Protein AF-A0A0F7Z2C5-F1 (afdb_monomer_lite)

Sequence (112 aa):
MSDGSGEPTTEVPPVTGRGIHIVVEYCKPCGFESTYLELASAVKEEYPDVEIESRLGGTGAFEIEINGQLIFSKLENGGFPYEKDLIEAIRRASNGEPLEKITKSRPPCVIL

InterPro domains:
  IPR011893 Selenoprotein, Rdx-type [PF10262] (22-91)
  IPR011893 Selenoprotein, Rdx-type [TIGR02174] (22-91)
  IPR036249 Thioredoxin-like superfamily [SSF52833] (20-95)
  IPR051441 Selenoprotein W and related [PTHR15124] (8-108)

pLDDT: mean 71.48, std 15.44, range [31.86, 89.0]

Organism: Micrurus fulvius (NCBI:txid8637)

Secondary structure (DSSP, 8-state):
----------------SSPPEEEEEE-GGGTTHHHHHHHHHHHHHH-TT-EEEEEE-STT-EEEEETTEEEEEHHHHSSPPPHHHHHHHHHHHHTT----------------

Foldseek 3Di:
DDDPPPPPPPPPDDDDDDAKEKEWEDAVVVPCVVVLVVLVVVCCVVPVRYHYHYHHDDDGWTWMAIPNRTQETCVQQVDDDDSVLVNVLRVCVVVVHDSHRPNPHDDPPDDD

Radius of gyration: 15.84 Å; chains: 1; bounding box: 52×22×54 Å

Structure (mmCIF, N/CA/C/O backbone):
data_AF-A0A0F7Z2C5-F1
#
_entry.id   AF-A0A0F7Z2C5-F1
#
loop_
_atom_site.group_PDB
_atom_site.id
_atom_site.type_symbol
_atom_site.label_atom_id
_atom_site.label_alt_id
_atom_site.label_comp_id
_atom_site.label_asym_id
_atom_site.label_entity_id
_atom_site.label_seq_id
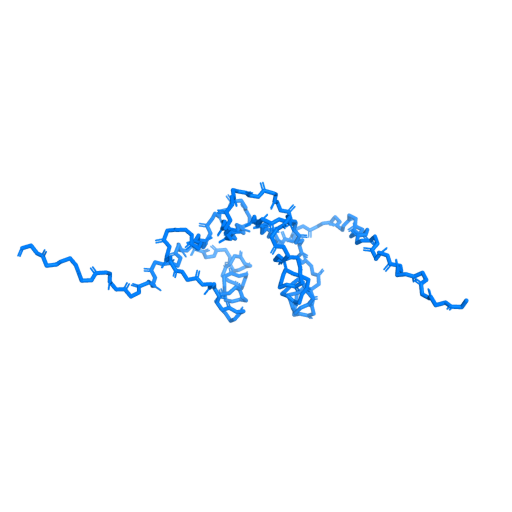_atom_site.pdbx_PDB_ins_code
_atom_site.Cartn_x
_atom_site.Cartn_y
_atom_site.Cartn_z
_atom_site.occupancy
_atom_site.B_iso_or_equiv
_atom_site.auth_seq_id
_atom_site.auth_comp_id
_atom_site.auth_asym_id
_atom_site.auth_atom_id
_atom_site.pdbx_PDB_model_num
ATOM 1 N N . MET A 1 1 ? 37.205 2.752 14.309 1.00 61.22 1 MET A N 1
ATOM 2 C CA . MET A 1 1 ? 36.155 3.785 14.255 1.00 61.22 1 MET A CA 1
ATOM 3 C C . MET A 1 1 ? 35.490 3.638 12.904 1.00 61.22 1 MET A C 1
ATOM 5 O O . MET A 1 1 ? 36.207 3.788 11.927 1.00 61.22 1 MET A O 1
ATOM 9 N N . SER A 1 2 ? 34.234 3.187 12.885 1.00 49.19 2 SER A N 1
ATOM 10 C CA . SER A 1 2 ? 33.171 3.568 11.940 1.00 49.19 2 SER A CA 1
ATOM 11 C C . SER A 1 2 ? 32.103 2.477 11.893 1.00 49.19 2 SER A C 1
ATOM 13 O O . SER A 1 2 ? 32.350 1.359 11.453 1.00 49.19 2 SER A O 1
ATOM 15 N N . ASP A 1 3 ? 30.960 2.881 12.439 1.00 46.72 3 ASP A N 1
ATOM 16 C CA . ASP A 1 3 ? 29.593 2.442 12.196 1.00 46.72 3 ASP A CA 1
ATOM 17 C C . ASP A 1 3 ? 29.255 0.957 12.306 1.00 46.72 3 ASP A C 1
ATOM 19 O O . ASP A 1 3 ? 29.178 0.211 11.332 1.00 46.72 3 ASP A O 1
ATOM 23 N N . GLY A 1 4 ? 28.873 0.587 13.533 1.00 54.62 4 GLY A N 1
ATOM 24 C CA . GLY A 1 4 ? 27.754 -0.326 13.705 1.00 54.62 4 GLY A CA 1
ATOM 25 C C . GLY A 1 4 ? 26.525 0.275 13.027 1.00 54.62 4 GLY A C 1
ATOM 26 O O . GLY A 1 4 ? 25.875 1.157 13.581 1.00 54.62 4 GLY A O 1
ATOM 27 N N . SER A 1 5 ? 26.231 -0.196 11.818 1.00 44.66 5 SER A N 1
ATOM 28 C CA . SER A 1 5 ? 24.919 -0.011 11.210 1.00 44.66 5 SER A CA 1
ATOM 29 C C . SER A 1 5 ? 23.959 -0.869 12.017 1.00 44.66 5 SER A C 1
ATOM 31 O O . SER A 1 5 ? 23.880 -2.080 11.824 1.00 44.66 5 SER A O 1
ATOM 33 N N . GLY A 1 6 ? 23.329 -0.247 13.012 1.00 39.50 6 GLY A N 1
ATOM 34 C CA . GLY A 1 6 ? 22.171 -0.822 13.667 1.00 39.50 6 GLY A CA 1
ATOM 35 C C . GLY A 1 6 ? 21.164 -1.138 12.579 1.00 39.50 6 GLY A C 1
ATOM 36 O O . GLY A 1 6 ? 20.638 -0.224 11.953 1.00 39.50 6 GLY A O 1
ATOM 37 N N . GLU A 1 7 ? 20.938 -2.419 12.321 1.00 37.84 7 GLU A N 1
ATOM 38 C CA . GLU A 1 7 ? 19.713 -2.813 11.654 1.00 37.84 7 GLU A CA 1
ATOM 39 C C . GLU A 1 7 ? 18.596 -2.538 12.662 1.00 37.84 7 GLU A C 1
ATOM 41 O O . GLU A 1 7 ? 18.602 -3.126 13.752 1.00 37.84 7 GLU A O 1
ATOM 46 N N . PRO A 1 8 ? 17.679 -1.598 12.381 1.00 41.38 8 PRO A N 1
ATOM 47 C CA . PRO A 1 8 ? 16.509 -1.437 13.211 1.00 41.38 8 PRO A CA 1
ATOM 48 C C . PRO A 1 8 ? 15.690 -2.713 13.043 1.00 41.38 8 PRO A C 1
ATOM 50 O O . PRO A 1 8 ? 15.018 -2.919 12.032 1.00 41.38 8 PRO A O 1
ATOM 53 N N . THR A 1 9 ? 15.770 -3.583 14.048 1.00 31.86 9 THR A N 1
ATOM 54 C CA . THR A 1 9 ? 14.748 -4.589 14.311 1.00 31.86 9 THR A CA 1
ATOM 55 C C . THR A 1 9 ? 13.424 -3.832 14.343 1.00 31.86 9 THR A C 1
ATOM 57 O O . THR A 1 9 ? 13.117 -3.087 15.273 1.00 31.86 9 THR A O 1
ATOM 60 N N . THR A 1 10 ? 12.679 -3.894 13.239 1.00 40.47 10 THR A N 1
ATOM 61 C CA . THR A 1 10 ? 11.301 -3.416 13.186 1.00 40.47 10 THR A CA 1
ATOM 62 C C . THR A 1 10 ? 10.488 -4.438 13.968 1.00 40.47 10 THR A C 1
ATOM 64 O O . THR A 1 10 ? 9.762 -5.252 13.413 1.00 40.47 10 THR A O 1
ATOM 67 N N . GLU A 1 11 ? 10.673 -4.441 15.285 1.00 39.94 11 GLU A N 1
ATOM 68 C CA . GLU A 1 11 ? 9.746 -5.039 16.228 1.00 39.94 11 GLU A CA 1
ATOM 69 C C . GLU A 1 11 ? 8.535 -4.112 16.254 1.00 39.94 11 GLU A C 1
ATOM 71 O O . GLU A 1 11 ? 8.419 -3.196 17.066 1.00 39.94 11 GLU A O 1
ATOM 76 N N . VAL A 1 12 ? 7.657 -4.304 15.270 1.00 51.72 12 VAL A N 1
ATOM 77 C CA . VAL A 1 12 ? 6.283 -3.821 15.348 1.00 51.72 12 VAL A CA 1
ATOM 78 C C . VAL A 1 12 ? 5.631 -4.529 16.540 1.00 51.72 12 VAL A C 1
ATOM 80 O O . VAL A 1 12 ? 5.542 -5.758 16.534 1.00 51.72 12 VAL A O 1
ATOM 83 N N . PRO A 1 13 ? 5.231 -3.805 17.602 1.00 48.59 13 PRO A N 1
ATOM 84 C CA . PRO A 1 13 ? 4.512 -4.424 18.703 1.00 48.59 13 PRO A CA 1
ATOM 85 C C . PRO A 1 13 ? 3.156 -4.939 18.192 1.00 48.59 13 PRO A C 1
ATOM 87 O O . PRO A 1 13 ? 2.552 -4.292 17.335 1.00 48.59 13 PRO A O 1
ATOM 90 N N . PRO A 1 14 ? 2.639 -6.063 18.717 1.00 49.50 14 PRO A N 1
ATOM 91 C CA . PRO A 1 14 ? 1.330 -6.566 18.325 1.00 49.50 14 PRO A CA 1
ATOM 92 C C . PRO A 1 14 ? 0.257 -5.664 18.944 1.00 49.50 14 PRO A C 1
ATOM 94 O O . PRO A 1 14 ? -0.034 -5.767 20.139 1.00 49.50 14 PRO A O 1
ATOM 97 N N . VAL A 1 15 ? -0.326 -4.749 18.164 1.00 47.72 15 VAL A N 1
ATOM 98 C CA . VAL A 1 15 ? -1.442 -3.926 18.652 1.00 47.72 15 VAL A CA 1
ATOM 99 C C . VAL A 1 15 ? -2.745 -4.654 18.356 1.00 47.72 15 VAL A C 1
ATOM 101 O O . VAL A 1 15 ? -3.134 -4.918 17.225 1.00 47.72 15 VAL A O 1
ATOM 104 N N . THR A 1 16 ? -3.413 -5.067 19.425 1.00 51.38 16 THR A N 1
ATOM 105 C CA . THR A 1 16 ? -4.661 -5.817 19.348 1.00 51.38 16 THR A CA 1
ATOM 106 C C . THR A 1 16 ? -5.817 -4.845 19.127 1.00 51.38 16 THR A C 1
ATOM 108 O O . THR A 1 16 ? -6.261 -4.208 20.080 1.00 51.38 16 THR A O 1
ATOM 111 N N . GLY A 1 17 ? -6.363 -4.765 17.909 1.00 52.06 17 GLY A N 1
ATOM 112 C CA . GLY A 1 17 ? -7.706 -4.206 17.726 1.00 52.06 17 GLY A CA 1
ATOM 113 C C . GLY A 1 17 ? -8.035 -3.665 16.341 1.00 52.06 17 GLY A C 1
ATOM 114 O O . GLY A 1 17 ? -7.624 -2.570 16.011 1.00 52.06 17 GLY A O 1
ATOM 115 N N . ARG A 1 18 ? -8.893 -4.377 15.594 1.00 57.56 18 ARG A N 1
ATOM 116 C CA . ARG A 1 18 ? -9.760 -3.846 14.512 1.00 57.56 18 ARG A CA 1
ATOM 117 C C . ARG A 1 18 ? -9.088 -2.917 13.473 1.00 57.56 18 ARG A C 1
ATOM 119 O O . ARG A 1 18 ? -9.771 -2.075 12.896 1.00 57.56 18 ARG A O 1
ATOM 126 N N . GLY A 1 19 ? -7.788 -3.079 13.245 1.00 68.06 19 GLY A N 1
ATOM 127 C CA . GLY A 1 19 ? -6.991 -2.300 12.302 1.00 68.06 19 GLY A CA 1
ATOM 128 C C . GLY A 1 19 ? -7.006 -2.877 10.890 1.00 68.06 19 GLY A C 1
ATOM 129 O O . GLY A 1 19 ? -7.385 -4.028 10.671 1.00 68.06 19 GLY A O 1
ATOM 130 N N . ILE A 1 20 ? -6.591 -2.068 9.920 1.00 82.31 20 ILE A N 1
ATOM 131 C CA . ILE A 1 20 ? -6.405 -2.503 8.533 1.00 82.31 20 ILE A CA 1
ATOM 132 C C . ILE A 1 20 ? -5.057 -3.196 8.422 1.00 82.31 20 ILE A C 1
ATOM 134 O O . ILE A 1 20 ? -4.047 -2.641 8.838 1.00 82.31 20 ILE A O 1
ATOM 138 N N . HIS A 1 21 ? -5.042 -4.388 7.835 1.00 86.19 21 HIS A N 1
ATOM 139 C CA . HIS A 1 21 ? -3.826 -5.179 7.687 1.00 86.19 21 HIS A CA 1
ATOM 140 C C . HIS A 1 21 ? -3.280 -5.103 6.259 1.00 86.19 21 HIS A C 1
ATOM 142 O O . HIS A 1 21 ? -3.944 -5.544 5.326 1.00 86.19 21 HIS A O 1
ATOM 148 N N . ILE A 1 22 ? -2.087 -4.561 6.069 1.00 87.75 22 ILE A N 1
ATOM 149 C CA . ILE A 1 22 ? -1.460 -4.319 4.770 1.00 87.75 22 ILE A CA 1
ATOM 150 C C . ILE A 1 22 ? -0.282 -5.277 4.623 1.00 87.75 22 ILE A C 1
ATOM 152 O O . ILE A 1 22 ? 0.608 -5.285 5.458 1.00 87.75 22 ILE A O 1
ATOM 156 N N . VAL A 1 23 ? -0.237 -6.063 3.555 1.00 88.38 23 VAL A N 1
ATOM 157 C CA . VAL A 1 23 ? 0.887 -6.950 3.236 1.00 88.38 23 VAL A CA 1
ATOM 158 C C . VAL A 1 23 ? 1.530 -6.453 1.957 1.00 88.38 23 VAL A C 1
ATOM 160 O O . VAL A 1 23 ? 0.867 -6.331 0.933 1.00 88.38 23 VAL A O 1
ATOM 163 N N . VAL A 1 24 ? 2.822 -6.158 2.002 1.00 87.88 24 VAL A N 1
ATOM 164 C CA . VAL A 1 24 ? 3.593 -5.740 0.833 1.00 87.88 24 VAL A CA 1
ATOM 165 C C . VAL A 1 24 ? 4.552 -6.858 0.467 1.00 87.88 24 VAL A C 1
ATOM 167 O O . VAL A 1 24 ? 5.538 -7.099 1.163 1.00 87.88 24 VAL A O 1
ATOM 170 N N . GLU A 1 25 ? 4.277 -7.543 -0.634 1.00 89.00 25 GLU A N 1
ATOM 171 C CA . GLU A 1 25 ? 5.149 -8.574 -1.169 1.00 89.00 25 GLU A CA 1
ATOM 172 C C . GLU A 1 25 ? 6.186 -7.964 -2.117 1.00 89.00 25 GLU A C 1
ATOM 174 O O . GLU A 1 25 ? 5.844 -7.394 -3.150 1.00 89.00 25 GLU A O 1
ATOM 179 N N . TYR A 1 26 ? 7.471 -8.077 -1.778 1.00 85.69 26 TYR A N 1
ATOM 180 C CA . TYR A 1 26 ? 8.563 -7.557 -2.597 1.00 85.69 26 TYR A CA 1
ATOM 181 C C . TYR A 1 26 ? 9.814 -8.437 -2.553 1.00 85.69 26 TYR A C 1
ATOM 183 O O . TYR A 1 26 ? 10.050 -9.224 -1.634 1.00 85.69 26 TYR A O 1
ATOM 191 N N . CYS A 1 27 ? 10.673 -8.274 -3.559 1.00 83.44 27 CYS A N 1
ATOM 192 C CA . CYS A 1 27 ? 11.988 -8.909 -3.574 1.00 83.44 27 CYS A CA 1
ATOM 193 C C . CYS A 1 27 ? 12.949 -8.208 -2.586 1.00 83.44 27 CYS A C 1
ATOM 195 O O . CYS A 1 27 ? 13.613 -7.235 -2.959 1.00 83.44 27 CYS A O 1
ATOM 197 N N . LYS A 1 28 ? 13.076 -8.708 -1.343 1.00 74.75 28 LYS A N 1
ATOM 198 C CA . LYS A 1 28 ? 14.107 -8.242 -0.383 1.00 74.75 28 LYS A CA 1
ATOM 199 C C . LYS A 1 28 ? 15.535 -8.247 -0.943 1.00 74.75 28 LYS A C 1
ATOM 201 O O . LYS A 1 28 ? 16.181 -7.205 -0.853 1.00 74.75 28 LYS A O 1
ATOM 206 N N . PRO A 1 29 ? 16.042 -9.334 -1.566 1.00 77.38 29 PRO A N 1
ATOM 207 C CA . PRO A 1 29 ? 17.427 -9.348 -2.046 1.00 77.38 29 PRO A CA 1
ATOM 208 C C . PRO A 1 29 ? 17.681 -8.373 -3.208 1.00 77.38 29 PRO A C 1
ATOM 210 O O . PRO A 1 29 ? 18.829 -8.146 -3.570 1.00 77.38 29 PRO A O 1
ATOM 213 N N . CYS A 1 30 ? 16.630 -7.777 -3.782 1.00 73.12 30 CYS A N 1
ATOM 214 C CA . CYS A 1 30 ? 16.735 -6.767 -4.830 1.00 73.12 30 CYS A CA 1
ATOM 215 C C . CYS A 1 30 ? 16.876 -5.327 -4.287 1.00 73.12 30 CYS A C 1
ATOM 217 O O . CYS A 1 30 ? 17.037 -4.408 -5.086 1.00 73.12 30 CYS A O 1
ATOM 219 N N . GLY A 1 31 ? 16.784 -5.106 -2.967 1.00 76.06 31 GLY A N 1
ATOM 220 C CA . GLY A 1 31 ? 16.916 -3.774 -2.360 1.00 76.06 31 GLY A CA 1
ATOM 221 C C . GLY A 1 31 ? 15.641 -2.918 -2.356 1.00 76.06 31 GLY A C 1
ATOM 222 O O . GLY A 1 31 ? 15.722 -1.713 -2.151 1.00 76.06 31 GLY A O 1
ATOM 223 N N . PHE A 1 32 ? 14.453 -3.507 -2.548 1.00 76.38 32 PHE A N 1
ATOM 224 C CA . PHE A 1 32 ? 13.173 -2.772 -2.460 1.00 76.38 32 PHE A CA 1
ATOM 225 C C . PHE A 1 32 ? 12.721 -2.472 -1.019 1.00 76.38 32 PHE A C 1
ATOM 227 O O . PHE A 1 32 ? 11.690 -1.834 -0.815 1.00 76.38 32 PHE A O 1
ATOM 234 N N . GLU A 1 33 ? 13.491 -2.906 -0.019 1.00 79.56 33 GLU A N 1
ATOM 235 C CA . GLU A 1 33 ? 13.186 -2.684 1.396 1.00 79.56 33 GLU A CA 1
ATOM 236 C C . GLU A 1 33 ? 13.153 -1.198 1.763 1.00 79.56 33 GLU A C 1
ATOM 238 O O . GLU A 1 33 ? 12.274 -0.783 2.507 1.00 79.56 33 GLU A O 1
ATOM 243 N N . SER A 1 34 ? 14.031 -0.374 1.187 1.00 82.06 34 SER A N 1
ATOM 244 C CA . SER A 1 34 ? 14.028 1.073 1.437 1.00 82.06 34 SER A CA 1
ATOM 245 C C . SER A 1 34 ? 12.707 1.714 1.005 1.00 82.06 34 SER A C 1
ATOM 247 O O . SER A 1 34 ? 12.123 2.487 1.751 1.00 82.06 34 SER A O 1
ATOM 249 N N . THR A 1 35 ? 12.187 1.344 -0.171 1.00 80.56 35 THR A N 1
ATOM 250 C CA . THR A 1 35 ? 10.886 1.833 -0.658 1.00 80.56 35 THR A CA 1
ATOM 251 C C . THR A 1 35 ? 9.742 1.374 0.239 1.00 80.56 35 THR A C 1
ATOM 253 O O . THR A 1 35 ? 8.824 2.145 0.502 1.00 80.56 35 THR A O 1
ATOM 256 N N . TYR A 1 36 ? 9.802 0.129 0.719 1.00 83.62 36 TYR A N 1
ATOM 257 C CA . TYR A 1 36 ? 8.841 -0.391 1.686 1.00 83.62 36 TYR A CA 1
ATOM 258 C C . TYR A 1 36 ? 8.878 0.390 3.005 1.00 83.62 36 TYR A C 1
ATOM 260 O O . TYR A 1 36 ? 7.821 0.749 3.506 1.00 83.62 36 TYR A O 1
ATOM 268 N N . LEU A 1 37 ? 10.062 0.680 3.553 1.00 84.06 37 LEU A N 1
ATOM 269 C CA . LEU A 1 37 ? 10.216 1.403 4.819 1.00 84.06 37 LEU A CA 1
ATOM 270 C C . LEU A 1 37 ? 9.679 2.835 4.744 1.00 84.06 37 LEU A C 1
ATOM 272 O O . LEU A 1 37 ? 8.974 3.259 5.659 1.00 84.06 37 LEU A O 1
ATOM 276 N N . GLU A 1 38 ? 9.967 3.555 3.658 1.00 84.19 38 GLU A N 1
ATOM 277 C CA . GLU A 1 38 ? 9.436 4.907 3.423 1.00 84.19 38 GLU A CA 1
ATOM 278 C C . GLU A 1 38 ? 7.901 4.885 3.401 1.00 84.19 38 GLU A C 1
ATOM 280 O O . GLU A 1 38 ? 7.239 5.610 4.142 1.00 84.19 38 GLU A O 1
ATOM 285 N N . LEU A 1 39 ? 7.336 3.964 2.620 1.00 82.00 39 LEU A N 1
ATOM 286 C CA . LEU A 1 39 ? 5.895 3.782 2.479 1.00 82.00 39 LEU A CA 1
ATOM 287 C C . LEU A 1 39 ? 5.238 3.337 3.789 1.00 82.00 39 LEU A C 1
ATOM 289 O O . LEU A 1 39 ? 4.182 3.842 4.160 1.00 82.00 39 LEU A O 1
ATOM 293 N N . ALA A 1 40 ? 5.873 2.425 4.520 1.00 82.81 40 ALA A N 1
ATOM 294 C CA . ALA A 1 40 ? 5.382 1.964 5.807 1.00 82.81 40 ALA A CA 1
ATOM 295 C C . ALA A 1 40 ? 5.388 3.090 6.848 1.00 82.81 40 ALA A C 1
ATOM 297 O O . ALA A 1 40 ? 4.481 3.160 7.674 1.00 82.81 40 ALA A O 1
ATOM 298 N N . SER A 1 41 ? 6.383 3.976 6.797 1.00 84.00 41 SER A N 1
ATOM 299 C CA . SER A 1 41 ? 6.482 5.132 7.689 1.00 84.00 41 SER A CA 1
ATOM 300 C C . SER A 1 41 ? 5.391 6.159 7.393 1.00 84.00 41 SER A C 1
ATOM 302 O O . SER A 1 41 ? 4.678 6.546 8.314 1.00 84.00 41 SER A O 1
ATOM 304 N N . ALA A 1 42 ? 5.192 6.527 6.123 1.00 83.44 42 ALA A N 1
ATOM 305 C CA . ALA A 1 42 ? 4.131 7.450 5.714 1.00 83.44 42 ALA A CA 1
ATOM 306 C C . ALA A 1 42 ? 2.734 6.920 6.078 1.00 83.44 42 ALA A C 1
ATOM 308 O O . ALA A 1 42 ? 1.898 7.639 6.622 1.00 83.44 42 ALA A O 1
ATOM 309 N N . VAL A 1 43 ? 2.495 5.627 5.844 1.00 82.38 43 VAL A N 1
ATOM 310 C CA . VAL A 1 43 ? 1.217 4.993 6.178 1.00 82.38 43 VAL A CA 1
ATOM 311 C C . VAL A 1 43 ? 0.994 4.923 7.688 1.00 82.38 43 VAL A C 1
ATOM 313 O O . VAL A 1 43 ? -0.116 5.191 8.133 1.00 82.38 43 VAL A O 1
ATOM 316 N N . LYS A 1 44 ? 2.019 4.593 8.483 1.00 81.69 44 LYS A N 1
ATOM 317 C CA . LYS A 1 44 ? 1.918 4.603 9.952 1.00 81.69 44 LYS A CA 1
ATOM 318 C C . LYS A 1 44 ? 1.722 6.005 10.523 1.00 81.69 44 LYS A C 1
ATOM 320 O O . LYS A 1 44 ? 1.114 6.133 11.581 1.00 81.69 44 LYS A O 1
ATOM 325 N N . GLU A 1 45 ? 2.247 7.031 9.858 1.00 84.00 45 GLU A N 1
ATOM 326 C CA . GLU A 1 45 ? 2.059 8.427 10.258 1.00 84.00 45 GLU A CA 1
ATOM 327 C C . GLU A 1 45 ? 0.612 8.889 10.030 1.00 84.00 45 GLU A C 1
ATOM 329 O O . GLU A 1 45 ? 0.025 9.512 10.912 1.00 84.00 45 GLU A O 1
ATOM 334 N N . GLU A 1 46 ? 0.009 8.519 8.896 1.00 82.56 46 GLU A N 1
ATOM 335 C CA . GLU A 1 46 ? -1.397 8.822 8.587 1.00 82.56 46 GLU A CA 1
ATOM 336 C C . GLU A 1 46 ? -2.370 7.926 9.383 1.00 82.56 46 GLU A C 1
ATOM 338 O O . GLU A 1 46 ? -3.400 8.383 9.882 1.00 82.56 46 GLU A O 1
ATOM 343 N N . TYR A 1 47 ? -2.037 6.640 9.528 1.00 80.56 47 TYR A N 1
ATOM 344 C CA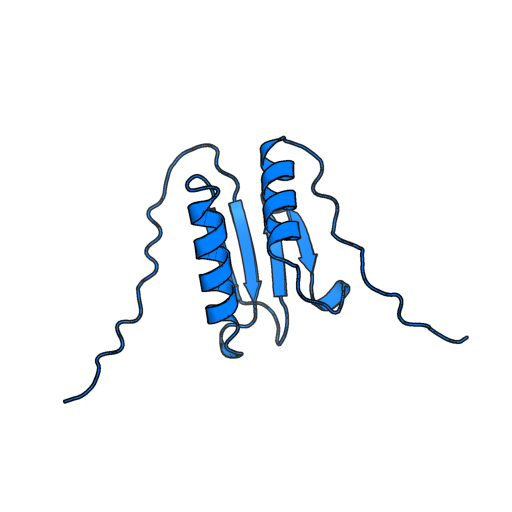 . TYR A 1 47 ? -2.860 5.636 10.194 1.00 80.56 47 TYR A CA 1
ATOM 345 C C . TYR A 1 47 ? -2.024 4.748 11.136 1.00 80.56 47 TYR A C 1
ATOM 347 O O . TYR A 1 47 ? -1.590 3.665 10.749 1.00 80.56 47 TYR A O 1
ATOM 355 N N . PRO A 1 48 ? -1.835 5.136 12.407 1.00 80.06 48 PRO A N 1
ATOM 356 C CA . PRO A 1 48 ? -1.062 4.341 13.367 1.00 80.06 48 PRO A CA 1
ATOM 357 C C . PRO A 1 48 ? -1.739 3.016 13.766 1.00 80.06 48 PRO A C 1
ATOM 359 O O . PRO A 1 48 ? -1.078 2.129 14.301 1.00 80.06 48 PRO A O 1
ATOM 362 N N . ASP A 1 49 ? -3.040 2.871 13.500 1.00 78.94 49 ASP A N 1
ATOM 363 C CA . ASP A 1 49 ? -3.831 1.663 13.766 1.00 78.94 49 ASP A CA 1
ATOM 364 C C . ASP A 1 49 ? -3.729 0.593 12.659 1.00 78.94 49 ASP A C 1
ATOM 366 O O . ASP A 1 49 ? -4.407 -0.433 12.738 1.00 78.94 49 ASP A O 1
ATOM 370 N N . VAL A 1 50 ? -2.936 0.812 11.603 1.00 81.06 50 VAL A N 1
ATOM 371 C CA . VAL A 1 50 ? -2.770 -0.174 10.519 1.00 81.06 50 VAL A CA 1
ATOM 372 C C . VAL A 1 50 ? -1.524 -1.021 10.724 1.00 81.06 50 VAL A C 1
ATOM 374 O O . VAL A 1 50 ? -0.455 -0.528 11.091 1.00 81.06 50 VAL A O 1
ATOM 377 N N . GLU A 1 51 ? -1.652 -2.313 10.449 1.00 83.69 51 GLU A N 1
ATOM 378 C CA . GLU A 1 51 ? -0.515 -3.225 10.412 1.00 83.69 51 GLU A CA 1
ATOM 379 C C . GLU A 1 51 ? 0.061 -3.269 9.005 1.00 83.69 51 GLU A C 1
ATOM 381 O O . GLU A 1 51 ? -0.678 -3.301 8.026 1.00 83.69 51 GLU A O 1
ATOM 386 N N . ILE A 1 52 ? 1.388 -3.260 8.908 1.00 85.56 52 ILE A N 1
ATOM 387 C CA . ILE A 1 52 ? 2.104 -3.355 7.640 1.00 85.56 52 ILE A CA 1
ATOM 388 C C . ILE A 1 52 ? 3.106 -4.491 7.767 1.00 85.56 52 ILE A C 1
ATOM 390 O O . ILE A 1 52 ? 4.039 -4.416 8.569 1.00 85.56 52 ILE A O 1
ATOM 394 N N . GLU A 1 53 ? 2.907 -5.530 6.970 1.00 85.81 53 GLU A N 1
ATOM 395 C CA . GLU A 1 53 ? 3.775 -6.690 6.871 1.00 85.81 53 GLU A CA 1
ATOM 396 C C . GLU A 1 53 ? 4.556 -6.673 5.557 1.00 85.81 53 GLU A C 1
ATOM 398 O O . GLU A 1 53 ? 4.055 -6.272 4.505 1.00 85.81 53 GLU A O 1
ATOM 403 N N . SER A 1 54 ? 5.793 -7.166 5.608 1.00 84.00 54 SER A N 1
ATOM 404 C CA . SER A 1 54 ? 6.609 -7.411 4.417 1.00 84.00 54 SER A CA 1
ATOM 405 C C . SER A 1 54 ? 6.596 -8.895 4.072 1.00 84.00 54 SER A C 1
ATOM 407 O O . SER A 1 54 ? 6.853 -9.738 4.932 1.00 84.00 54 SER A O 1
ATOM 409 N N . ARG A 1 55 ? 6.342 -9.223 2.807 1.00 85.69 55 ARG A N 1
ATOM 410 C CA . ARG A 1 55 ? 6.324 -10.594 2.293 1.00 85.69 55 ARG A CA 1
ATOM 411 C C . ARG A 1 55 ? 7.391 -10.771 1.217 1.00 85.69 55 ARG A C 1
ATOM 413 O O . ARG A 1 55 ? 7.675 -9.861 0.442 1.00 85.69 55 ARG A O 1
ATOM 420 N N . LEU A 1 56 ? 8.036 -11.934 1.197 1.00 84.62 56 LEU A N 1
ATOM 421 C CA . LEU A 1 56 ? 9.085 -12.236 0.223 1.00 84.62 56 LEU A CA 1
ATOM 422 C C . LEU A 1 56 ? 8.466 -12.750 -1.073 1.00 84.62 56 LEU A C 1
ATOM 424 O O . LEU A 1 56 ? 8.020 -13.893 -1.128 1.00 84.62 56 LEU A O 1
ATOM 428 N N . GLY A 1 57 ? 8.475 -11.900 -2.098 1.00 82.81 57 GLY A N 1
ATOM 429 C CA . GLY A 1 57 ? 7.938 -12.225 -3.416 1.00 82.81 57 GLY A CA 1
ATOM 430 C C . GLY A 1 57 ? 8.957 -12.751 -4.411 1.00 82.81 57 GLY A C 1
ATOM 431 O O . GLY A 1 57 ? 10.163 -12.822 -4.150 1.00 82.81 57 GLY A O 1
ATOM 432 N N . GLY A 1 58 ? 8.453 -13.065 -5.605 1.00 80.12 58 GLY A N 1
ATOM 433 C CA . GLY A 1 58 ? 9.275 -13.397 -6.767 1.00 80.12 58 GLY A CA 1
ATOM 434 C C . GLY A 1 58 ? 10.236 -12.270 -7.175 1.00 80.12 58 GLY A C 1
ATOM 435 O O . GLY A 1 58 ? 10.126 -11.115 -6.75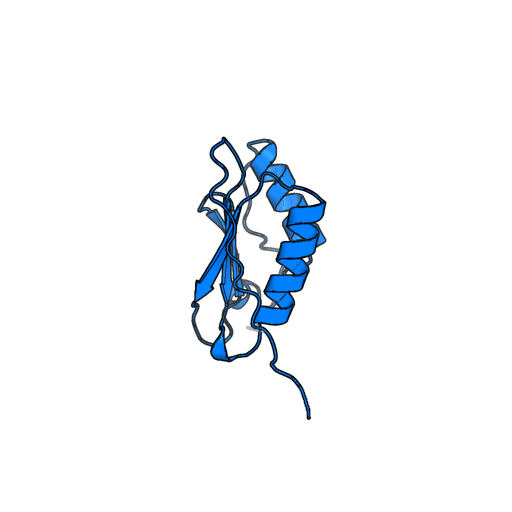6 1.00 80.12 58 GLY A O 1
ATOM 436 N N . THR A 1 59 ? 11.207 -12.592 -8.032 1.00 78.81 59 THR A N 1
ATOM 437 C CA . THR A 1 59 ? 12.189 -11.615 -8.524 1.00 78.81 59 THR A CA 1
ATOM 438 C C . THR A 1 59 ? 11.490 -10.462 -9.251 1.00 78.81 59 THR A C 1
ATOM 440 O O . THR A 1 59 ? 10.867 -10.659 -10.290 1.00 78.81 59 THR A O 1
ATOM 443 N N . GLY A 1 60 ? 11.598 -9.244 -8.710 1.00 76.31 60 GLY A N 1
ATOM 444 C CA . GLY A 1 60 ? 10.973 -8.047 -9.284 1.00 76.31 60 GLY A CA 1
ATOM 445 C C . GLY A 1 60 ? 9.469 -7.892 -9.019 1.00 76.31 60 GLY A C 1
ATOM 446 O O . GLY A 1 60 ? 8.886 -6.923 -9.515 1.00 76.31 60 GLY A O 1
ATOM 447 N N . ALA A 1 61 ? 8.864 -8.786 -8.228 1.00 81.81 61 ALA A N 1
ATOM 448 C CA . ALA A 1 61 ? 7.490 -8.645 -7.761 1.00 81.81 61 ALA A CA 1
ATOM 449 C C . ALA A 1 61 ? 7.372 -7.477 -6.771 1.00 81.81 61 ALA A C 1
ATOM 451 O O . ALA A 1 61 ? 8.292 -7.215 -5.989 1.00 81.81 61 ALA A O 1
ATOM 452 N N . PHE A 1 62 ? 6.261 -6.748 -6.860 1.00 84.88 62 PHE A N 1
ATOM 453 C CA . PHE A 1 62 ? 5.877 -5.728 -5.889 1.00 84.88 62 PHE A CA 1
ATOM 454 C C . PHE A 1 62 ? 4.354 -5.697 -5.816 1.00 84.88 62 PHE A C 1
ATOM 456 O O . PHE A 1 62 ? 3.686 -5.137 -6.688 1.00 84.88 62 PHE A O 1
ATOM 463 N N . GLU A 1 63 ? 3.812 -6.370 -4.820 1.00 87.06 63 GLU A N 1
ATOM 464 C CA . GLU A 1 63 ? 2.386 -6.616 -4.679 1.00 87.06 63 GLU A CA 1
ATOM 465 C C . GLU A 1 63 ? 1.920 -6.065 -3.341 1.00 87.06 63 GLU A C 1
ATOM 467 O O . GLU A 1 63 ? 2.648 -6.119 -2.355 1.00 87.06 63 GLU A O 1
ATOM 472 N N . ILE A 1 64 ? 0.732 -5.472 -3.317 1.00 86.81 64 ILE A N 1
ATOM 473 C CA . ILE A 1 64 ? 0.162 -4.896 -2.106 1.00 86.81 64 ILE A CA 1
ATOM 474 C C . ILE A 1 64 ? -1.198 -5.527 -1.869 1.00 86.81 64 ILE A C 1
ATOM 476 O O . ILE A 1 64 ? -2.084 -5.474 -2.726 1.00 86.81 64 ILE A O 1
ATOM 480 N N . GLU A 1 65 ? -1.366 -6.080 -0.679 1.00 86.75 65 GLU A N 1
ATOM 481 C CA . GLU A 1 65 ? -2.596 -6.667 -0.186 1.00 86.75 65 GLU A CA 1
ATOM 482 C C . GLU A 1 65 ? -3.105 -5.846 0.999 1.00 86.75 65 GLU A C 1
ATOM 484 O O . GLU A 1 65 ? -2.328 -5.451 1.859 1.00 86.75 65 GLU A O 1
ATOM 489 N N . ILE A 1 66 ? -4.408 -5.587 1.071 1.00 86.94 66 ILE A N 1
ATOM 490 C CA . ILE A 1 66 ? -5.046 -4.925 2.212 1.00 86.94 66 ILE A CA 1
ATOM 491 C C . ILE A 1 66 ? -6.184 -5.817 2.706 1.00 86.94 66 ILE A C 1
ATOM 493 O O . ILE A 1 66 ? -7.031 -6.234 1.925 1.00 86.94 66 ILE A O 1
ATOM 497 N N . ASN A 1 67 ? -6.210 -6.139 3.998 1.00 83.88 67 ASN A N 1
ATOM 498 C CA . ASN A 1 67 ? -7.098 -7.130 4.612 1.00 83.88 67 ASN A CA 1
ATOM 499 C C . ASN A 1 67 ? -7.092 -8.485 3.870 1.00 83.88 67 ASN A C 1
ATOM 501 O O . ASN A 1 67 ? -8.128 -9.134 3.738 1.00 83.88 67 ASN A O 1
ATOM 505 N N . GLY A 1 68 ? -5.934 -8.889 3.333 1.00 80.19 68 GLY A N 1
ATOM 506 C CA . GLY A 1 68 ? -5.792 -10.112 2.532 1.00 80.19 68 GLY A CA 1
ATOM 507 C C . GLY A 1 68 ? -6.390 -10.031 1.121 1.00 80.19 68 GLY A C 1
ATOM 508 O O . GLY A 1 68 ? -6.590 -11.061 0.483 1.00 80.19 68 GLY A O 1
ATOM 509 N N . GLN A 1 69 ? -6.706 -8.829 0.629 1.00 80.94 69 GLN A N 1
ATOM 510 C CA . GLN A 1 69 ? -7.093 -8.594 -0.761 1.00 80.94 69 GLN A CA 1
ATOM 511 C C . GLN A 1 69 ? -5.972 -7.882 -1.508 1.00 80.94 69 GLN A C 1
ATOM 513 O O . GLN A 1 69 ? -5.651 -6.736 -1.204 1.00 80.94 69 GLN A O 1
ATOM 518 N N . LEU A 1 70 ? -5.419 -8.546 -2.523 1.00 83.75 70 LEU A N 1
ATOM 519 C CA . LEU A 1 70 ? -4.471 -7.962 -3.467 1.00 83.75 70 LEU A CA 1
ATOM 520 C C . LEU A 1 70 ? -5.118 -6.790 -4.222 1.00 83.75 70 LEU A C 1
ATOM 522 O O . LEU A 1 70 ? -5.929 -6.998 -5.127 1.00 83.75 70 LEU A O 1
ATOM 526 N N . ILE A 1 71 ? -4.735 -5.565 -3.865 1.00 84.50 71 ILE A N 1
ATOM 527 C CA . ILE A 1 71 ? -5.208 -4.324 -4.498 1.00 84.50 71 ILE A CA 1
ATOM 528 C C . ILE A 1 71 ? -4.327 -3.888 -5.662 1.00 84.50 71 ILE A C 1
ATOM 530 O O . ILE A 1 71 ? -4.783 -3.174 -6.555 1.00 84.50 71 ILE A O 1
ATOM 534 N N . PHE A 1 72 ? -3.059 -4.296 -5.650 1.00 82.00 72 PHE A N 1
ATOM 535 C CA . PHE A 1 72 ? -2.074 -3.870 -6.625 1.00 82.00 72 PHE A CA 1
ATOM 536 C C . PHE A 1 72 ? -1.055 -4.974 -6.859 1.00 82.00 72 PHE A C 1
ATOM 538 O O . PHE A 1 72 ? -0.476 -5.487 -5.907 1.00 82.00 72 PHE A O 1
ATOM 545 N N . SER A 1 73 ? -0.773 -5.271 -8.125 1.00 82.50 73 SER A N 1
ATOM 546 C CA . SER A 1 73 ? 0.345 -6.128 -8.505 1.00 82.50 73 SER A CA 1
ATOM 547 C C . SER A 1 73 ? 1.168 -5.430 -9.571 1.00 82.50 73 SER A C 1
ATOM 549 O O . SER A 1 73 ? 0.698 -5.172 -10.680 1.00 82.50 73 SER A O 1
ATOM 551 N N . LYS A 1 74 ? 2.422 -5.111 -9.248 1.00 79.44 74 LYS A N 1
ATOM 552 C CA . LYS A 1 74 ? 3.361 -4.509 -10.200 1.00 79.44 74 LYS A CA 1
ATOM 553 C C . LYS A 1 74 ? 3.616 -5.410 -11.399 1.00 79.44 74 LYS A C 1
ATOM 555 O O . LYS A 1 74 ? 3.875 -4.889 -12.479 1.00 79.44 74 LYS A O 1
ATOM 560 N N . LEU A 1 75 ? 3.576 -6.730 -11.225 1.00 75.56 75 LEU A N 1
ATOM 561 C CA . LEU A 1 75 ? 3.788 -7.662 -12.330 1.00 75.56 75 LEU A CA 1
ATOM 562 C C . LEU A 1 75 ? 2.613 -7.637 -13.311 1.00 75.56 75 LEU A C 1
ATOM 564 O O . LEU A 1 75 ? 2.845 -7.649 -14.516 1.00 75.56 75 LEU A O 1
ATOM 568 N N . GLU A 1 76 ? 1.380 -7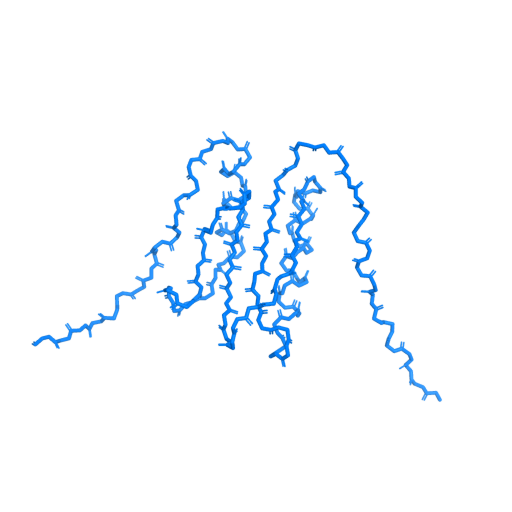.533 -12.808 1.00 69.06 76 GLU A N 1
ATOM 569 C CA . GLU A 1 76 ? 0.187 -7.412 -13.655 1.00 69.06 76 GLU A CA 1
ATOM 570 C C . GLU A 1 76 ? 0.081 -6.020 -14.299 1.00 69.06 76 GLU A C 1
ATOM 572 O O . GLU A 1 76 ? -0.179 -5.901 -15.496 1.00 69.06 76 GLU A O 1
ATOM 577 N N . ASN A 1 77 ? 0.330 -4.955 -13.530 1.00 64.81 77 ASN A N 1
ATOM 578 C CA . ASN A 1 77 ? 0.195 -3.579 -14.008 1.00 64.81 77 ASN A CA 1
ATOM 579 C C . ASN A 1 77 ? 1.428 -3.053 -14.761 1.00 64.81 77 ASN A C 1
ATOM 581 O O . ASN A 1 77 ? 1.335 -2.067 -15.489 1.00 64.81 77 ASN A O 1
ATOM 585 N N . GLY A 1 78 ? 2.608 -3.637 -14.584 1.00 66.88 78 GLY A N 1
ATOM 586 C CA . GLY A 1 78 ? 3.849 -3.116 -15.165 1.00 66.88 78 GLY A CA 1
ATOM 587 C C . GLY A 1 78 ? 4.295 -1.759 -14.594 1.00 66.88 78 GLY A C 1
ATOM 588 O O . GLY A 1 78 ? 5.007 -1.016 -15.268 1.00 66.88 78 GLY A O 1
ATOM 589 N N . GLY A 1 79 ? 3.886 -1.407 -13.371 1.00 68.94 79 GLY A N 1
ATOM 590 C CA . GLY A 1 79 ? 4.196 -0.122 -12.733 1.00 68.94 79 GLY A CA 1
ATOM 591 C C . GLY A 1 79 ? 4.238 -0.211 -11.210 1.00 68.94 79 GLY A C 1
ATOM 592 O O . GLY A 1 79 ? 3.808 -1.204 -10.637 1.00 68.94 79 GLY A O 1
ATOM 593 N N . PHE A 1 80 ? 4.772 0.815 -10.547 1.00 67.62 80 PHE A N 1
ATOM 594 C CA . PHE A 1 80 ? 4.681 0.934 -9.090 1.00 67.62 80 PHE A CA 1
ATOM 595 C C . PHE A 1 80 ? 3.402 1.682 -8.701 1.00 67.62 80 PHE A C 1
ATOM 597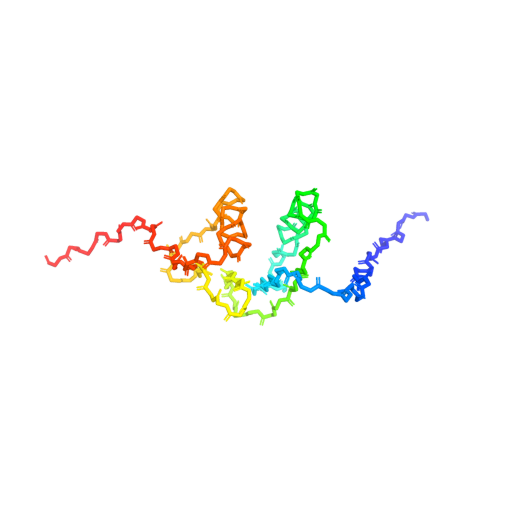 O O . PHE A 1 80 ? 3.008 2.607 -9.420 1.00 67.62 80 PHE A O 1
ATOM 604 N N . PRO A 1 81 ? 2.765 1.313 -7.581 1.00 71.88 81 PRO A N 1
ATOM 605 C CA . PRO A 1 81 ? 1.664 2.095 -7.054 1.00 71.88 81 PRO A CA 1
ATOM 606 C C . PRO A 1 81 ? 2.205 3.427 -6.537 1.00 71.88 81 PRO A C 1
ATOM 608 O O . PRO A 1 81 ? 3.351 3.522 -6.092 1.00 71.88 81 PRO A O 1
ATOM 611 N N . TYR A 1 82 ? 1.378 4.464 -6.593 1.00 73.06 82 TYR A N 1
ATOM 612 C CA . TYR A 1 82 ? 1.692 5.706 -5.903 1.00 73.06 82 TYR A CA 1
ATOM 613 C C . TYR A 1 82 ? 1.247 5.605 -4.445 1.00 73.06 82 TYR A C 1
ATOM 615 O O . TYR A 1 82 ? 0.239 4.972 -4.145 1.00 73.06 82 TYR A O 1
ATOM 623 N N . GLU A 1 83 ? 1.944 6.305 -3.555 1.00 74.31 83 GLU A N 1
ATOM 624 C CA . GLU A 1 83 ? 1.566 6.424 -2.142 1.00 74.31 83 GLU A CA 1
ATOM 625 C C . GLU A 1 83 ? 0.106 6.871 -1.973 1.00 74.31 83 GLU A C 1
ATOM 627 O O . GLU A 1 83 ? -0.644 6.267 -1.217 1.00 74.31 83 GLU A O 1
ATOM 632 N N . LYS A 1 84 ? -0.348 7.838 -2.782 1.00 76.81 84 LYS A N 1
ATOM 633 C CA . LYS A 1 84 ? -1.751 8.281 -2.806 1.00 76.81 84 LYS A CA 1
ATOM 634 C C . LYS A 1 84 ? -2.752 7.155 -3.105 1.00 76.81 84 LYS A C 1
ATOM 636 O O . LYS A 1 84 ? -3.820 7.130 -2.509 1.00 76.81 84 LYS A O 1
ATOM 641 N N . ASP A 1 85 ? -2.416 6.241 -4.021 1.00 80.00 85 ASP A N 1
ATOM 642 C CA . ASP A 1 85 ? -3.282 5.117 -4.391 1.00 80.00 85 ASP A CA 1
ATOM 643 C C . ASP A 1 85 ? -3.337 4.107 -3.238 1.00 80.00 85 ASP A C 1
ATOM 645 O O . ASP A 1 85 ? -4.387 3.528 -2.968 1.00 80.00 85 ASP A O 1
ATOM 649 N N . LEU A 1 86 ? -2.225 3.945 -2.513 1.00 79.00 86 LEU A N 1
ATOM 650 C CA . LEU A 1 86 ? -2.189 3.132 -1.308 1.00 79.00 86 LEU A CA 1
ATOM 651 C C . LEU A 1 86 ? -3.021 3.751 -0.179 1.00 79.00 86 LEU A C 1
ATOM 653 O O . LEU A 1 86 ? -3.877 3.069 0.371 1.00 79.00 86 LEU A O 1
ATOM 657 N N . ILE A 1 87 ? -2.816 5.032 0.137 1.00 82.19 87 ILE A N 1
ATOM 658 C CA . ILE A 1 87 ? -3.580 5.762 1.162 1.00 82.19 87 ILE A CA 1
ATOM 659 C C . ILE A 1 87 ? -5.077 5.714 0.842 1.00 82.19 87 ILE A C 1
ATOM 661 O O . ILE A 1 87 ? -5.892 5.437 1.720 1.00 82.19 87 ILE A O 1
ATOM 665 N N . GLU A 1 88 ? -5.455 5.921 -0.422 1.00 82.25 88 GLU A N 1
ATOM 666 C CA . GLU A 1 88 ? -6.846 5.808 -0.854 1.00 82.25 88 GLU A CA 1
ATOM 667 C C . GLU A 1 88 ? -7.382 4.383 -0.679 1.00 82.25 88 GLU A C 1
ATOM 669 O O . GLU A 1 88 ? -8.488 4.210 -0.169 1.00 82.25 88 GLU A O 1
ATOM 674 N N . ALA A 1 89 ? -6.602 3.354 -1.014 1.00 82.88 89 ALA A N 1
ATOM 675 C CA . ALA A 1 89 ? -7.013 1.971 -0.804 1.00 82.88 89 ALA A CA 1
ATOM 676 C C . ALA A 1 89 ? -7.173 1.625 0.686 1.00 82.88 89 ALA A C 1
ATOM 678 O O . ALA A 1 89 ? -8.154 0.985 1.061 1.00 82.88 89 ALA A O 1
ATOM 679 N N . ILE A 1 90 ? -6.278 2.105 1.552 1.00 83.06 90 ILE A N 1
ATOM 680 C CA . ILE A 1 90 ? -6.401 1.976 3.011 1.00 83.06 90 ILE A CA 1
ATOM 681 C C . ILE A 1 90 ? -7.671 2.679 3.482 1.00 83.06 90 ILE A C 1
ATOM 683 O O . ILE A 1 90 ? -8.477 2.094 4.198 1.00 83.06 90 ILE A O 1
ATOM 687 N N . ARG A 1 91 ? -7.915 3.910 3.032 1.00 83.81 91 ARG A N 1
ATOM 688 C CA . ARG A 1 91 ? -9.124 4.659 3.379 1.00 83.81 91 ARG A CA 1
ATOM 689 C C . ARG A 1 91 ? -10.395 3.926 2.943 1.00 83.81 91 ARG A C 1
ATOM 691 O O . ARG A 1 91 ? -11.347 3.860 3.717 1.00 83.81 91 ARG A O 1
ATOM 698 N N . ARG A 1 92 ? -10.414 3.343 1.740 1.00 83.75 92 ARG A N 1
ATOM 699 C CA . ARG A 1 92 ? -11.537 2.534 1.231 1.00 83.75 92 ARG A CA 1
ATOM 700 C C . ARG A 1 92 ? -11.740 1.267 2.056 1.00 83.75 92 ARG A C 1
ATOM 702 O O . ARG A 1 92 ? -12.868 0.991 2.458 1.00 83.75 92 ARG A O 1
ATOM 709 N N . ALA A 1 93 ? -10.658 0.557 2.380 1.00 82.25 93 ALA A N 1
ATOM 710 C CA . ALA A 1 93 ? -10.696 -0.596 3.274 1.00 82.25 93 ALA A CA 1
ATOM 711 C C . ALA A 1 93 ? -11.226 -0.227 4.668 1.00 82.25 93 ALA A C 1
ATOM 713 O O . ALA A 1 93 ? -12.020 -0.975 5.231 1.00 82.25 93 ALA A O 1
ATOM 714 N N . SER A 1 94 ? -10.849 0.946 5.187 1.00 80.12 94 SER A N 1
ATOM 715 C CA . SER A 1 94 ? -11.344 1.495 6.459 1.00 80.12 94 SER A CA 1
ATOM 716 C C . SER A 1 94 ? -12.849 1.730 6.427 1.00 80.12 94 SER A C 1
ATOM 718 O O . SER A 1 94 ? -13.566 1.400 7.368 1.00 80.12 94 SER A O 1
ATOM 720 N N . ASN A 1 95 ? -13.341 2.253 5.304 1.00 78.50 95 ASN A N 1
ATOM 721 C CA . ASN A 1 95 ? -14.753 2.542 5.086 1.00 78.50 95 ASN A CA 1
ATOM 722 C C . ASN A 1 95 ? -15.604 1.288 4.798 1.00 78.50 95 ASN A C 1
ATOM 724 O O . ASN A 1 95 ? -16.825 1.403 4.700 1.00 78.50 95 ASN A O 1
ATOM 728 N N . GLY A 1 96 ? -14.986 0.111 4.633 1.00 70.44 96 GLY A N 1
ATOM 729 C CA . GLY A 1 96 ? -15.668 -1.119 4.217 1.00 70.44 96 GLY A CA 1
ATOM 730 C C . GLY A 1 96 ? -16.090 -1.124 2.743 1.00 70.44 96 GLY A C 1
ATOM 731 O O . GLY A 1 96 ? -17.016 -1.842 2.366 1.00 70.44 96 GLY A O 1
ATOM 732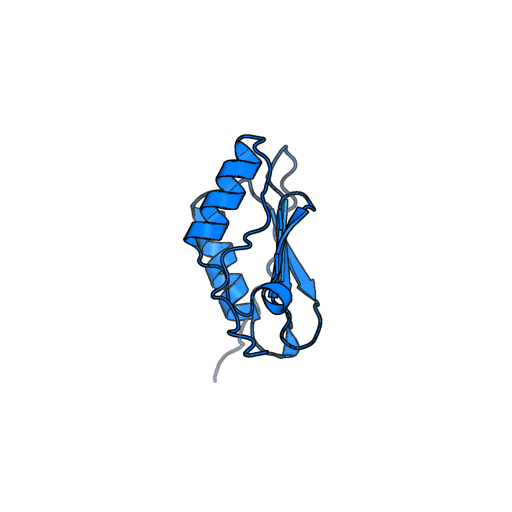 N N . GLU A 1 97 ? -15.445 -0.310 1.910 1.00 71.25 97 GLU A N 1
ATOM 733 C CA . GLU A 1 97 ? -15.720 -0.229 0.477 1.00 71.25 97 GLU A CA 1
ATOM 734 C C . GLU A 1 97 ? -14.941 -1.319 -0.285 1.00 71.25 97 GLU A C 1
ATOM 736 O O . GLU A 1 97 ? -13.853 -1.707 0.157 1.00 71.25 97 GLU A O 1
ATOM 741 N N . PRO A 1 98 ? -15.453 -1.853 -1.415 1.00 67.69 98 PRO A N 1
ATOM 742 C CA . PRO A 1 98 ? -14.715 -2.832 -2.202 1.00 67.69 98 PRO A CA 1
ATOM 743 C C . PRO A 1 98 ? -13.366 -2.268 -2.651 1.00 67.69 98 PRO A C 1
ATOM 745 O O . PRO A 1 98 ? -13.277 -1.271 -3.368 1.00 67.69 98 PRO A O 1
ATOM 748 N N . LEU A 1 99 ? -12.315 -2.962 -2.233 1.00 66.44 99 LEU A N 1
ATOM 749 C CA . LEU A 1 99 ? -10.950 -2.785 -2.687 1.00 66.44 99 LEU A CA 1
ATOM 750 C C . LEU A 1 99 ? -10.848 -3.238 -4.149 1.00 66.44 99 LEU A C 1
ATOM 752 O O . LEU A 1 99 ? -10.482 -4.371 -4.452 1.00 66.44 99 LEU A O 1
ATOM 756 N N . GLU A 1 100 ? -11.247 -2.375 -5.081 1.00 60.56 100 GLU A N 1
ATOM 757 C CA . GLU A 1 100 ? -11.069 -2.669 -6.501 1.00 60.56 100 GLU A CA 1
ATOM 758 C C . GLU A 1 100 ? -9.580 -2.745 -6.825 1.00 60.56 100 GLU A C 1
ATOM 760 O O . GLU A 1 100 ? -8.818 -1.827 -6.507 1.00 60.56 100 GLU A O 1
ATOM 765 N N . LYS A 1 101 ? -9.178 -3.832 -7.495 1.00 61.56 101 LYS A N 1
ATOM 766 C CA . LYS A 1 101 ? -7.841 -3.950 -8.070 1.00 61.56 101 LYS A CA 1
ATOM 767 C C . LYS A 1 101 ? -7.561 -2.702 -8.894 1.00 61.56 101 LYS A C 1
ATOM 769 O O . LYS A 1 101 ? -8.308 -2.382 -9.822 1.00 61.56 101 LYS A O 1
ATOM 774 N N . ILE A 1 102 ? -6.471 -2.017 -8.574 1.00 62.78 102 ILE A N 1
ATOM 775 C CA . ILE A 1 102 ? -5.962 -0.924 -9.388 1.00 62.78 102 ILE A CA 1
ATOM 776 C C . ILE A 1 102 ? -5.597 -1.550 -10.736 1.00 62.78 102 ILE A C 1
ATOM 778 O O . ILE A 1 102 ? -4.568 -2.192 -10.863 1.00 62.78 102 ILE A O 1
ATOM 782 N N . THR A 1 103 ? -6.463 -1.402 -11.736 1.00 53.72 103 THR A N 1
ATOM 783 C CA . THR A 1 103 ? -6.271 -1.896 -13.114 1.00 53.72 103 THR A CA 1
ATOM 784 C C . THR A 1 103 ? -5.860 -0.779 -14.069 1.00 53.72 103 THR A C 1
ATOM 786 O O . THR A 1 103 ? -5.713 -1.002 -15.271 1.00 53.72 103 THR A O 1
ATOM 789 N N . LYS A 1 104 ? -5.670 0.449 -13.558 1.00 45.88 104 LYS A N 1
ATOM 790 C CA . LYS A 1 104 ? -5.178 1.585 -14.345 1.00 45.88 104 LYS A CA 1
ATOM 791 C C . LYS A 1 104 ? -3.703 1.390 -14.690 1.00 45.88 104 LYS A C 1
ATOM 793 O O . LYS A 1 104 ? -2.828 2.020 -14.103 1.00 45.88 104 LYS A O 1
ATOM 798 N N . SER A 1 105 ? -3.459 0.584 -15.710 1.00 41.81 105 SER A N 1
ATOM 799 C CA . SER A 1 105 ? -2.192 0.550 -16.418 1.00 41.81 105 SER A CA 1
ATOM 800 C C . SER A 1 105 ? -2.369 0.950 -17.867 1.00 41.81 105 SER A C 1
ATOM 802 O O . SER A 1 105 ? -3.375 0.657 -18.512 1.00 41.81 105 SER A O 1
ATOM 804 N N . ARG A 1 106 ? -1.383 1.703 -18.364 1.00 47.12 106 ARG A N 1
ATOM 805 C CA . ARG A 1 106 ? -1.338 2.154 -19.756 1.00 47.12 106 ARG A CA 1
ATOM 806 C C . ARG A 1 106 ? -1.361 0.911 -20.655 1.00 47.12 106 ARG A C 1
ATOM 808 O O . ARG A 1 106 ? -0.626 -0.032 -20.367 1.00 47.12 106 ARG A O 1
ATOM 815 N N . PRO A 1 107 ? -2.174 0.894 -21.721 1.00 44.81 107 PRO A N 1
ATOM 816 C CA . PRO A 1 107 ? -2.288 -0.286 -22.564 1.00 44.81 107 PRO A CA 1
ATOM 817 C C . PRO A 1 107 ? -0.929 -0.606 -23.208 1.00 44.81 107 PRO A C 1
ATOM 819 O O . PRO A 1 107 ? -0.288 0.314 -23.730 1.00 44.81 107 PRO A O 1
ATOM 822 N N . PRO A 1 108 ? -0.486 -1.878 -23.247 1.00 47.47 108 PRO A N 1
ATOM 823 C CA . PRO A 1 108 ? 0.438 -2.281 -24.284 1.00 47.47 108 PRO A CA 1
ATOM 824 C C . PRO A 1 108 ? -0.364 -2.249 -25.586 1.00 47.47 108 PRO A C 1
ATOM 826 O O . PRO A 1 108 ? -1.313 -3.011 -25.769 1.00 47.47 108 PRO A O 1
ATOM 829 N N . CYS A 1 109 ? -0.029 -1.323 -26.482 1.00 40.50 109 CYS A N 1
ATOM 830 C CA . CYS A 1 109 ? -0.463 -1.405 -27.869 1.00 40.50 109 CYS A CA 1
ATOM 831 C C . CYS A 1 109 ? 0.028 -2.743 -28.438 1.00 40.50 109 CYS A C 1
ATOM 833 O O . CYS A 1 109 ? 1.179 -2.852 -28.855 1.00 40.50 109 CYS A O 1
ATOM 835 N N . VAL A 1 110 ? -0.830 -3.761 -28.450 1.00 47.78 110 VAL A N 1
ATOM 836 C CA . VAL A 1 110 ? -0.664 -4.900 -29.346 1.00 47.78 110 VAL A CA 1
ATOM 837 C C . VAL A 1 110 ? -1.230 -4.477 -30.694 1.00 47.78 110 VAL A C 1
ATOM 839 O O . VAL A 1 110 ? -2.427 -4.251 -30.854 1.00 47.78 110 VAL A O 1
ATOM 842 N N . ILE A 1 111 ? -0.330 -4.274 -31.649 1.00 53.62 111 ILE A N 1
ATOM 843 C CA . ILE A 1 111 ? -0.672 -4.239 -33.066 1.00 53.62 111 ILE A CA 1
ATOM 844 C C . ILE A 1 111 ? -0.919 -5.700 -33.451 1.00 53.62 111 ILE A C 1
ATOM 846 O O . ILE A 1 111 ? -0.008 -6.520 -33.318 1.00 53.62 111 ILE A O 1
ATOM 850 N N . LEU A 1 112 ? -2.161 -6.014 -33.829 1.00 57.19 112 LEU A N 1
ATOM 851 C CA . LEU A 1 112 ? -2.513 -7.237 -34.551 1.00 57.19 112 LEU A CA 1
ATOM 852 C C . LEU A 1 112 ? -2.205 -7.043 -36.040 1.00 57.19 112 LEU A C 1
ATOM 854 O O . LEU A 1 112 ? -2.477 -5.925 -36.538 1.00 57.19 112 LEU A O 1
#